Protein AF-A0A5A7MSE4-F1 (afdb_monomer)

InterPro domains:
  IPR003494 SHS2 domain inserted in FtsA [SM00842] (29-98)
  IPR043129 ATPase, nucleotide binding domain [SSF53067] (28-90)

Structure (mmCIF, N/CA/C/O backbone):
data_AF-A0A5A7MSE4-F1
#
_entry.id   AF-A0A5A7MSE4-F1
#
loop_
_atom_site.group_PDB
_atom_site.id
_atom_site.type_symbol
_atom_site.label_atom_id
_atom_site.label_alt_id
_atom_site.label_comp_id
_atom_site.label_asym_id
_atom_site.label_entity_id
_atom_site.label_seq_id
_atom_site.pdbx_PDB_ins_code
_atom_site.Cartn_x
_atom_site.Cartn_y
_atom_site.Cartn_z
_atom_site.occupancy
_atom_site.B_iso_or_equiv
_atom_site.auth_seq_id
_atom_site.auth_comp_id
_atom_site.auth_asym_id
_atom_site.auth_atom_id
_atom_site.pdbx_PDB_model_num
ATOM 1 N N . MET A 1 1 ? -63.397 -28.417 -12.343 1.00 38.97 1 MET A N 1
ATOM 2 C CA . MET A 1 1 ? -61.959 -28.755 -12.376 1.00 38.97 1 MET A CA 1
ATOM 3 C C . MET A 1 1 ? -61.207 -27.440 -12.217 1.00 38.97 1 MET A C 1
ATOM 5 O O . MET A 1 1 ? -60.975 -26.755 -13.199 1.00 38.97 1 MET A O 1
ATOM 9 N N . GLY A 1 2 ? -61.040 -26.984 -10.974 1.00 40.72 2 GLY A N 1
ATOM 10 C CA . GLY A 1 2 ? -60.505 -25.656 -10.662 1.00 40.72 2 GLY A CA 1
ATOM 11 C C . GLY A 1 2 ? -59.076 -25.782 -10.159 1.00 40.72 2 GLY A C 1
ATOM 12 O O . GLY A 1 2 ? -58.832 -26.551 -9.236 1.00 40.72 2 GLY A O 1
ATOM 13 N N . ILE A 1 3 ? -58.150 -25.057 -10.779 1.00 43.53 3 ILE A N 1
ATOM 14 C CA . ILE A 1 3 ? -56.806 -24.849 -10.244 1.00 43.53 3 ILE A CA 1
ATOM 15 C C . ILE A 1 3 ? -56.876 -23.683 -9.252 1.00 43.53 3 ILE A C 1
ATOM 17 O O . ILE A 1 3 ? -57.177 -22.553 -9.625 1.00 43.53 3 ILE A O 1
ATOM 21 N N . SER A 1 4 ? -56.672 -23.963 -7.970 1.00 37.09 4 SER A N 1
ATOM 22 C CA . SER A 1 4 ? -56.454 -22.943 -6.946 1.00 37.09 4 SER A CA 1
ATOM 23 C C . SER A 1 4 ? -54.996 -22.485 -7.012 1.00 37.09 4 SER A C 1
ATOM 25 O O . SER A 1 4 ? -54.089 -23.298 -6.850 1.00 37.09 4 SER A O 1
ATOM 27 N N . TYR A 1 5 ? -54.779 -21.197 -7.280 1.00 42.47 5 TYR A N 1
ATOM 28 C CA . TYR A 1 5 ? -53.473 -20.536 -7.237 1.00 42.47 5 TYR A CA 1
ATOM 29 C C . TYR A 1 5 ? -53.182 -20.099 -5.792 1.00 42.47 5 TYR A C 1
ATOM 31 O O . TYR A 1 5 ? -53.922 -19.279 -5.251 1.00 42.47 5 TYR A O 1
ATOM 39 N N . ASP A 1 6 ? -52.135 -20.652 -5.173 1.00 56.53 6 ASP A N 1
ATOM 40 C CA . ASP A 1 6 ? -51.619 -20.228 -3.863 1.00 56.53 6 ASP A CA 1
ATOM 41 C C . ASP A 1 6 ? -50.397 -19.307 -4.081 1.00 56.53 6 ASP A C 1
ATOM 43 O O . ASP A 1 6 ? -49.375 -19.775 -4.588 1.00 56.53 6 ASP A O 1
ATOM 47 N N . PRO A 1 7 ? -50.471 -17.998 -3.767 1.00 51.25 7 PRO A N 1
ATOM 48 C CA . PRO A 1 7 ? -49.393 -17.050 -4.047 1.00 51.25 7 PRO A CA 1
ATOM 49 C C . PRO A 1 7 ? -48.249 -17.076 -3.010 1.00 51.25 7 PRO A C 1
ATOM 51 O O . PRO A 1 7 ? -47.392 -16.196 -3.048 1.00 51.25 7 PRO A O 1
ATOM 54 N N . GLY A 1 8 ? -48.237 -18.021 -2.060 1.00 49.47 8 GLY A N 1
ATOM 55 C CA . GLY A 1 8 ? -47.509 -17.856 -0.797 1.00 49.47 8 GLY A CA 1
ATOM 56 C C . GLY A 1 8 ? -46.237 -18.672 -0.545 1.00 49.47 8 GLY A C 1
ATOM 57 O O . GLY A 1 8 ? -45.621 -18.457 0.495 1.00 49.47 8 GLY A O 1
ATOM 58 N N . GLN A 1 9 ? -45.800 -19.591 -1.412 1.00 45.22 9 GLN A N 1
ATOM 59 C CA . GLN A 1 9 ? -44.676 -20.481 -1.066 1.00 45.22 9 GLN A CA 1
ATOM 60 C C . GLN A 1 9 ? -43.371 -20.147 -1.795 1.00 45.22 9 GLN A C 1
ATOM 62 O O . GLN A 1 9 ? -42.988 -20.795 -2.767 1.00 45.22 9 GLN A O 1
ATOM 67 N N . SER A 1 10 ? -42.619 -19.185 -1.255 1.00 44.28 10 SER A N 1
ATOM 68 C CA . SER A 1 10 ? -41.160 -19.218 -1.372 1.00 44.28 10 SER A CA 1
ATOM 69 C C . SER A 1 10 ? -40.617 -20.176 -0.309 1.00 44.28 10 SER A C 1
ATOM 71 O O . SER A 1 10 ? -40.427 -19.805 0.848 1.00 44.28 10 SER A O 1
ATOM 73 N N . HIS A 1 11 ? -40.395 -21.428 -0.700 1.00 38.03 11 HIS A N 1
ATOM 74 C CA . HIS A 1 11 ? -39.640 -22.398 0.087 1.00 38.03 11 HIS A CA 1
ATOM 75 C C . HIS A 1 11 ? -38.173 -21.949 0.175 1.00 38.03 11 HIS A C 1
ATOM 77 O O . HIS A 1 11 ? -37.387 -22.218 -0.725 1.00 38.03 11 HIS A O 1
ATOM 83 N N . ASN A 1 12 ? -37.806 -21.280 1.266 1.00 40.22 12 ASN A N 1
ATOM 84 C CA . ASN A 1 12 ? -36.429 -21.235 1.756 1.00 40.22 12 ASN A CA 1
ATOM 85 C C . ASN A 1 12 ? -36.443 -21.628 3.236 1.00 40.22 12 ASN A C 1
ATOM 87 O O . ASN A 1 12 ? -36.315 -20.799 4.130 1.00 40.22 12 ASN A O 1
ATOM 91 N N . SER A 1 13 ? -36.625 -22.922 3.486 1.00 42.06 13 SER A N 1
ATOM 92 C CA . SER A 1 13 ? -36.314 -23.537 4.772 1.00 42.06 13 SER A CA 1
ATOM 93 C C . SER A 1 13 ? -34.808 -23.803 4.830 1.00 42.06 13 SER A C 1
ATOM 95 O O . SER A 1 13 ? -34.341 -24.879 4.456 1.00 42.06 13 SER A O 1
ATOM 97 N N . PHE A 1 14 ? -34.047 -22.797 5.253 1.00 38.72 14 PHE A N 1
ATOM 98 C CA . PHE A 1 14 ? -32.732 -22.999 5.856 1.00 38.72 14 PHE A CA 1
ATOM 99 C C . PHE A 1 14 ? -32.817 -22.460 7.278 1.00 38.72 14 PHE A C 1
ATOM 101 O O . PHE A 1 14 ? -32.769 -21.251 7.502 1.00 38.72 14 PHE A O 1
ATOM 108 N N . ASP A 1 15 ? -33.042 -23.398 8.196 1.00 50.72 15 ASP A N 1
ATOM 109 C CA . ASP A 1 15 ? -33.202 -23.167 9.622 1.00 50.72 15 ASP A CA 1
ATOM 110 C C . ASP A 1 15 ? -31.982 -22.499 10.261 1.00 50.72 15 ASP A C 1
ATOM 112 O O . ASP A 1 15 ? -30.824 -22.656 9.863 1.00 50.72 15 ASP A O 1
ATOM 116 N N . GLU A 1 16 ? -32.322 -21.753 11.302 1.00 55.00 16 GLU A N 1
ATOM 117 C CA . GLU A 1 16 ? -31.493 -21.022 12.238 1.00 55.00 16 GLU A CA 1
ATOM 118 C C . GLU A 1 16 ? -30.409 -21.903 12.881 1.00 55.00 16 GLU A C 1
ATOM 120 O O . GLU A 1 16 ? -30.689 -22.918 13.514 1.00 55.00 16 GLU A O 1
ATOM 125 N N . GLY A 1 17 ? -29.145 -21.478 12.785 1.00 42.94 17 GLY A N 1
ATOM 126 C CA . GLY A 1 17 ? -28.050 -22.167 13.469 1.00 42.94 17 GLY A CA 1
ATOM 127 C C . GLY A 1 17 ? -26.662 -21.671 13.080 1.00 42.94 17 GLY A C 1
ATOM 128 O O . GLY A 1 17 ? -25.900 -22.398 12.454 1.00 42.94 17 GLY A O 1
ATOM 129 N N . GLY A 1 18 ? -26.311 -20.429 13.434 1.00 39.12 18 GLY A N 1
ATOM 130 C CA . GLY A 1 18 ? -24.968 -19.910 13.138 1.00 39.12 18 GLY A CA 1
ATOM 131 C C . GLY A 1 18 ? -24.715 -18.447 13.493 1.00 39.12 18 GLY A C 1
ATOM 132 O O . GLY A 1 18 ? -24.058 -17.732 12.740 1.00 39.12 18 GLY A O 1
ATOM 133 N N . SER A 1 19 ? -25.233 -17.973 14.627 1.00 50.88 19 SER A N 1
ATOM 134 C CA . SER A 1 19 ? -24.896 -16.651 15.167 1.00 50.88 19 SER A CA 1
ATOM 135 C C . SER A 1 19 ? -23.478 -16.663 15.753 1.00 50.88 19 SER A C 1
ATOM 137 O O . SER A 1 19 ? -23.323 -16.861 16.951 1.00 50.88 19 SER A O 1
ATOM 139 N N . ALA A 1 20 ? -22.445 -16.530 14.907 1.00 48.03 20 ALA A N 1
ATOM 140 C CA . ALA A 1 20 ? -21.091 -16.091 15.297 1.00 48.03 20 ALA A CA 1
ATOM 141 C C . ALA A 1 20 ? -20.113 -15.983 14.101 1.00 48.03 20 ALA A C 1
ATOM 143 O O . ALA A 1 20 ? -19.029 -16.555 14.156 1.00 48.03 20 ALA A O 1
ATOM 144 N N . MET A 1 21 ? -20.421 -15.273 13.001 1.00 44.44 21 MET A N 1
ATOM 145 C CA . MET A 1 21 ? -19.326 -14.930 12.056 1.00 44.44 21 MET A CA 1
ATOM 146 C C . MET A 1 21 ? -19.468 -13.675 11.192 1.00 44.44 21 MET A C 1
ATOM 148 O O . MET A 1 21 ? -18.533 -13.324 10.476 1.00 44.44 21 MET A O 1
ATOM 152 N N . THR A 1 22 ? -20.574 -12.939 11.281 1.00 43.09 22 THR A N 1
ATOM 153 C CA . THR A 1 22 ? -20.785 -11.712 10.490 1.00 43.09 22 THR A CA 1
ATOM 154 C C . THR A 1 22 ? -20.554 -10.415 11.276 1.00 43.09 22 THR A C 1
ATOM 156 O O . THR A 1 22 ? -20.476 -9.347 10.672 1.00 43.09 22 THR A O 1
ATOM 159 N N . SER A 1 23 ? -20.354 -10.478 12.600 1.00 47.97 23 SER A N 1
ATOM 160 C CA . SER A 1 23 ? -20.179 -9.291 13.459 1.00 47.97 23 SER A CA 1
ATOM 161 C C . SER A 1 23 ? -18.745 -8.746 13.530 1.00 47.97 23 SER A C 1
ATOM 163 O O . SER A 1 23 ? -18.552 -7.599 13.912 1.00 47.97 23 SER A O 1
ATOM 165 N N . GLN A 1 24 ? -17.727 -9.512 13.119 1.00 52.00 24 GLN A N 1
ATOM 166 C CA . GLN A 1 24 ? -16.313 -9.098 13.229 1.00 52.00 24 GLN A CA 1
ATOM 167 C C . GLN A 1 24 ? -15.852 -8.1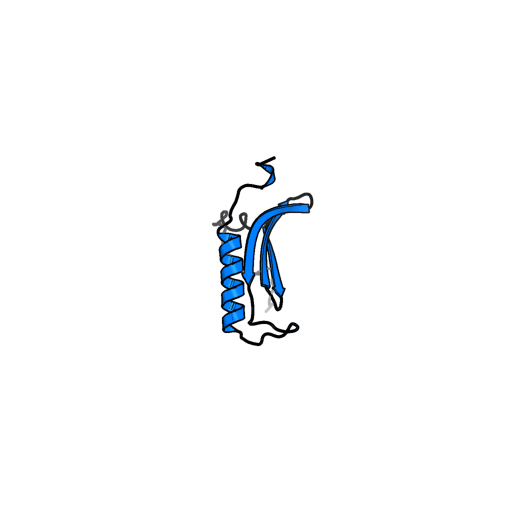06 12.142 1.00 52.00 24 GLN A C 1
ATOM 169 O O . GLN A 1 24 ? -14.778 -7.524 12.269 1.00 52.00 24 GLN A O 1
ATOM 174 N N . ARG A 1 25 ? -16.623 -7.919 11.060 1.00 57.03 25 ARG A N 1
ATOM 175 C CA . ARG A 1 25 ? -16.252 -7.036 9.932 1.00 57.03 25 ARG A CA 1
ATOM 176 C C . ARG A 1 25 ? -17.022 -5.720 9.879 1.00 57.03 25 ARG A C 1
ATOM 178 O O . ARG A 1 25 ? -16.666 -4.859 9.078 1.00 57.03 25 ARG A O 1
ATOM 185 N N . GLN A 1 26 ? -18.072 -5.555 10.683 1.00 73.25 26 GLN A N 1
ATOM 186 C CA . GLN A 1 26 ? -18.854 -4.320 10.665 1.00 73.25 26 GLN A CA 1
ATOM 187 C C . GLN A 1 26 ? -17.952 -3.142 11.064 1.00 73.25 26 GLN A C 1
ATOM 189 O O . GLN A 1 26 ? -17.272 -3.184 12.085 1.00 73.25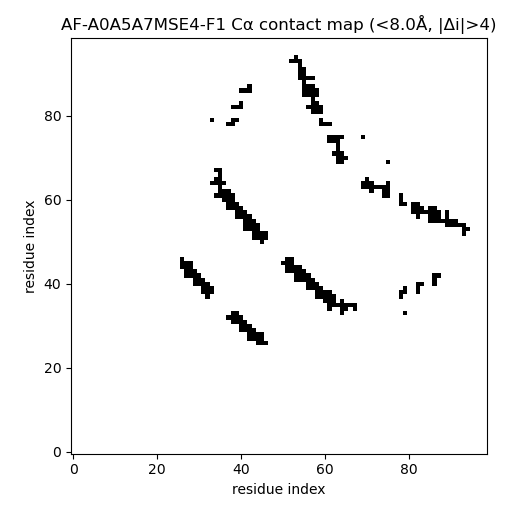 26 GLN A O 1
ATOM 194 N N . GLY A 1 27 ? -17.889 -2.126 10.202 1.00 84.25 27 GLY A N 1
ATOM 195 C CA . GLY A 1 27 ? -17.053 -0.941 10.397 1.00 84.25 27 GLY A CA 1
ATOM 196 C C . GLY A 1 27 ? -15.594 -1.071 9.946 1.00 84.25 27 GLY A C 1
ATOM 197 O O . GLY A 1 27 ? -14.901 -0.065 9.949 1.00 84.25 27 GLY A O 1
ATOM 198 N N . LEU A 1 28 ? -15.087 -2.236 9.523 1.00 90.31 28 LEU A N 1
ATOM 199 C CA . LEU A 1 28 ? -13.717 -2.311 8.993 1.00 90.31 28 LEU A CA 1
ATOM 200 C C . LEU A 1 28 ? -13.651 -1.722 7.574 1.00 90.31 28 LEU A C 1
ATOM 202 O O . LEU A 1 28 ? -14.400 -2.131 6.688 1.00 90.31 28 LEU A O 1
ATOM 206 N N . ILE A 1 29 ? -12.729 -0.790 7.351 1.00 93.44 29 ILE A N 1
ATOM 207 C CA . ILE A 1 29 ? -12.464 -0.147 6.063 1.00 93.44 29 ILE A CA 1
ATOM 208 C C . ILE A 1 29 ? -10.985 -0.323 5.739 1.00 93.44 29 ILE A C 1
ATOM 210 O O . ILE A 1 29 ? -10.130 -0.140 6.603 1.00 93.44 29 ILE A O 1
ATOM 214 N N . ALA A 1 30 ? -10.680 -0.648 4.486 1.00 94.25 30 ALA A N 1
ATOM 215 C CA . ALA A 1 30 ? -9.319 -0.632 3.976 1.00 94.25 30 ALA A CA 1
ATOM 216 C C . ALA A 1 30 ? -9.213 0.314 2.778 1.00 94.25 30 ALA A C 1
ATOM 218 O O . ALA A 1 30 ? -10.138 0.411 1.972 1.00 94.25 30 ALA A O 1
ATOM 219 N N . ALA A 1 31 ? -8.078 0.996 2.662 1.00 96.62 31 ALA A N 1
ATOM 220 C CA . ALA A 1 31 ? -7.740 1.842 1.526 1.00 96.62 31 ALA A CA 1
ATOM 221 C C . ALA A 1 31 ? -6.396 1.396 0.946 1.00 96.62 31 ALA A C 1
ATOM 223 O O . ALA A 1 31 ? -5.447 1.156 1.694 1.00 96.62 31 ALA A O 1
ATOM 224 N N . LEU A 1 32 ? -6.322 1.292 -0.380 1.00 97.94 32 LEU A N 1
ATOM 225 C CA . LEU A 1 32 ? -5.106 0.971 -1.119 1.00 97.94 32 LEU A CA 1
ATOM 226 C C . LEU A 1 32 ? -4.821 2.110 -2.102 1.00 97.94 32 LEU A C 1
ATOM 228 O O . LEU A 1 32 ? -5.650 2.407 -2.958 1.00 97.94 32 LE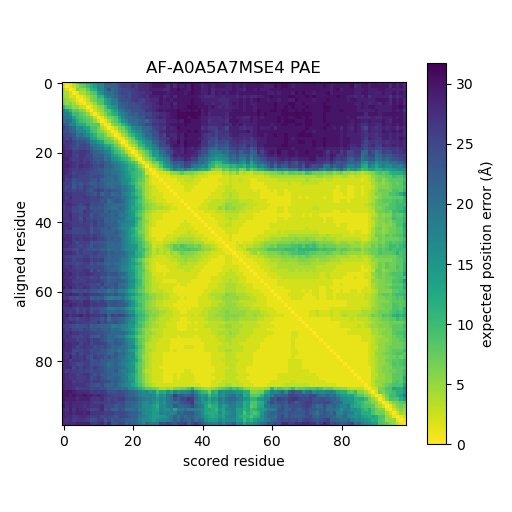U A O 1
ATOM 232 N N . ASP A 1 33 ? -3.652 2.725 -1.975 1.00 97.69 33 ASP A N 1
ATOM 233 C CA . ASP A 1 33 ? -3.121 3.704 -2.920 1.00 97.69 33 ASP A CA 1
ATOM 234 C C . ASP A 1 33 ? -2.024 3.039 -3.752 1.00 97.69 33 ASP A C 1
ATOM 236 O O . ASP A 1 33 ? -1.066 2.500 -3.197 1.00 97.69 33 ASP A O 1
ATOM 240 N N . VAL A 1 34 ? -2.164 3.049 -5.077 1.00 98.00 34 VAL A N 1
ATOM 241 C CA . VAL A 1 34 ? -1.231 2.408 -6.010 1.00 98.00 34 VAL A CA 1
ATOM 242 C C . VAL A 1 34 ? -0.655 3.473 -6.935 1.00 98.00 34 VAL A C 1
ATOM 244 O O . VAL A 1 34 ? -1.222 3.810 -7.972 1.00 98.00 34 VAL A O 1
ATOM 247 N N . GLY A 1 35 ? 0.506 3.998 -6.556 1.00 97.31 35 GLY A N 1
ATOM 248 C CA . GLY A 1 35 ? 1.251 4.985 -7.323 1.00 97.31 35 GLY A CA 1
ATOM 249 C C . GLY A 1 35 ? 2.427 4.386 -8.091 1.00 97.31 35 GLY A C 1
ATOM 250 O O . GLY A 1 35 ? 2.924 3.301 -7.790 1.00 97.31 35 GLY A O 1
ATOM 251 N N . SER A 1 36 ? 2.953 5.160 -9.047 1.00 98.06 36 SER A N 1
ATOM 252 C CA . SER A 1 36 ? 4.143 4.776 -9.828 1.00 98.06 36 SER A CA 1
ATOM 253 C C . SER A 1 36 ? 5.431 4.656 -9.008 1.00 98.06 36 SER A C 1
ATOM 255 O O . SER A 1 36 ? 6.416 4.116 -9.493 1.00 98.06 36 SER A O 1
ATOM 257 N N . SER A 1 37 ? 5.432 5.181 -7.781 1.00 97.25 37 SER A N 1
ATOM 258 C CA . SER A 1 37 ? 6.587 5.13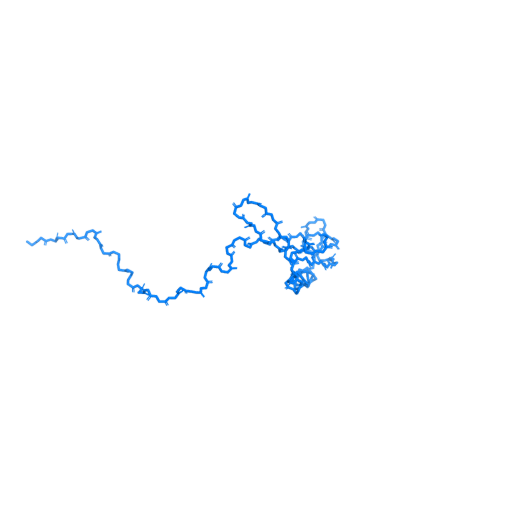3 -6.878 1.00 97.25 37 SER A CA 1
ATOM 259 C C . SER A 1 37 ? 6.360 4.205 -5.684 1.00 97.25 37 SER A C 1
ATOM 261 O O . SER A 1 37 ? 7.317 3.730 -5.069 1.00 97.25 37 SER A O 1
ATOM 263 N N . LYS A 1 38 ? 5.101 3.993 -5.286 1.00 97.50 38 LYS A N 1
ATOM 264 C CA . LYS A 1 38 ? 4.755 3.360 -4.013 1.00 97.50 38 LYS A CA 1
ATOM 265 C C . LYS A 1 38 ? 3.344 2.789 -4.051 1.00 97.50 38 LYS A C 1
ATOM 267 O O . LYS A 1 38 ? 2.446 3.429 -4.584 1.00 97.50 38 LYS A O 1
ATOM 272 N N . VAL A 1 39 ? 3.162 1.652 -3.394 1.00 98.62 39 VAL A N 1
ATOM 273 C CA . VAL A 1 39 ? 1.860 1.187 -2.920 1.00 98.62 39 VAL A CA 1
ATOM 274 C C . VAL A 1 39 ? 1.745 1.457 -1.420 1.00 98.62 39 VAL A C 1
ATOM 276 O O . VAL A 1 39 ? 2.657 1.110 -0.666 1.00 98.62 39 VAL A O 1
ATOM 279 N N . GLY A 1 40 ? 0.646 2.065 -0.983 1.00 98.06 40 GLY A N 1
ATOM 280 C CA . GLY A 1 40 ? 0.287 2.258 0.423 1.00 98.06 40 GLY A CA 1
ATOM 281 C C . GLY A 1 40 ? -1.027 1.557 0.755 1.00 98.06 40 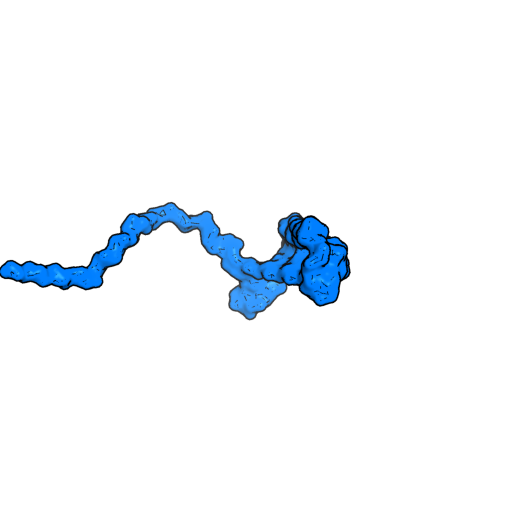GLY A C 1
ATOM 282 O O . GLY A 1 40 ? -1.939 1.546 -0.061 1.00 98.06 40 GLY A O 1
ATOM 283 N N . CYS A 1 41 ? -1.134 0.976 1.945 1.00 98.06 41 CYS A N 1
ATOM 284 C CA . CYS A 1 41 ? -2.334 0.317 2.444 1.00 98.06 41 CYS A CA 1
ATOM 285 C C . CYS A 1 41 ? -2.642 0.793 3.865 1.00 98.06 41 CYS A C 1
ATOM 287 O O . CYS A 1 41 ? -1.752 0.846 4.713 1.00 98.06 41 CYS A O 1
ATOM 289 N N . PHE A 1 42 ? -3.905 1.119 4.119 1.00 95.75 42 PHE A N 1
ATOM 290 C CA . PHE A 1 42 ? -4.423 1.486 5.431 1.00 95.75 42 PHE A CA 1
ATOM 291 C C . PHE A 1 42 ? -5.597 0.585 5.774 1.00 95.75 42 PHE A C 1
ATOM 293 O O . PHE A 1 42 ? -6.432 0.308 4.915 1.00 95.75 42 PHE A O 1
ATOM 300 N N . ILE A 1 43 ? -5.686 0.180 7.034 1.00 93.94 43 ILE A N 1
ATOM 301 C CA . ILE A 1 43 ? -6.828 -0.537 7.595 1.00 93.94 43 ILE A CA 1
ATOM 302 C C . ILE A 1 43 ? -7.314 0.271 8.793 1.00 93.94 43 ILE A C 1
ATOM 304 O O . ILE A 1 43 ? -6.526 0.617 9.672 1.00 93.94 43 ILE A O 1
ATOM 308 N N . ALA A 1 44 ? -8.603 0.580 8.836 1.00 93.06 44 ALA A N 1
ATOM 309 C CA . ALA A 1 44 ? -9.225 1.376 9.882 1.00 93.06 44 ALA A CA 1
ATOM 310 C C . ALA A 1 44 ? -10.563 0.772 10.312 1.00 93.06 44 ALA A C 1
ATOM 312 O O . ALA A 1 44 ? -11.234 0.100 9.531 1.00 93.06 44 ALA A O 1
ATOM 313 N N . HIS A 1 45 ? -10.969 1.036 11.548 1.00 91.12 45 HIS A N 1
ATOM 314 C CA . HIS A 1 45 ? -12.339 0.841 11.996 1.00 91.12 45 HIS A CA 1
ATOM 315 C C . HIS A 1 45 ? -13.081 2.173 11.930 1.00 91.12 45 HIS A C 1
ATOM 317 O O . HIS A 1 45 ? -12.573 3.189 12.393 1.00 91.12 45 HIS A O 1
ATOM 323 N N . ARG A 1 46 ? -14.282 2.167 11.362 1.00 91.06 46 ARG A N 1
ATOM 324 C CA . ARG A 1 46 ? -15.224 3.275 11.390 1.00 91.06 46 ARG A CA 1
ATOM 325 C C . ARG A 1 46 ? -16.237 3.021 12.491 1.00 91.06 46 ARG A C 1
ATOM 327 O O . ARG A 1 46 ? -17.066 2.121 12.354 1.00 91.06 46 ARG A O 1
ATOM 334 N N . GLY A 1 47 ? -16.160 3.815 13.552 1.00 87.88 47 GLY A N 1
ATOM 335 C CA . GLY A 1 47 ? -17.113 3.740 14.651 1.00 87.88 47 GLY A CA 1
ATOM 336 C C . GLY A 1 47 ? -18.480 4.322 14.286 1.00 87.88 47 GLY A C 1
ATOM 337 O O . GLY A 1 47 ? -18.688 4.875 13.200 1.00 87.88 47 GLY A O 1
ATOM 338 N N . ALA A 1 48 ? -19.444 4.174 15.196 1.00 86.00 48 ALA A N 1
ATOM 339 C CA . ALA A 1 48 ? -20.843 4.528 14.949 1.00 86.00 48 ALA A CA 1
ATOM 340 C C . ALA A 1 48 ? -21.059 6.034 14.708 1.00 86.00 48 ALA A C 1
ATOM 342 O O . ALA A 1 48 ? -21.957 6.405 13.954 1.00 86.00 48 ALA A O 1
ATOM 343 N N . SER A 1 49 ? -20.224 6.898 15.295 1.00 88.25 49 SER A N 1
ATOM 344 C CA . SER A 1 49 ? -20.241 8.349 15.052 1.00 88.25 49 SER A CA 1
ATOM 345 C C . SER A 1 49 ? -19.450 8.778 13.808 1.00 88.25 49 SER A C 1
ATOM 347 O O . SER A 1 49 ? -19.432 9.960 13.467 1.00 88.25 49 SER A O 1
ATOM 349 N N . GLY A 1 50 ? -18.860 7.831 13.071 1.00 86.69 50 GLY A N 1
ATOM 350 C CA . GL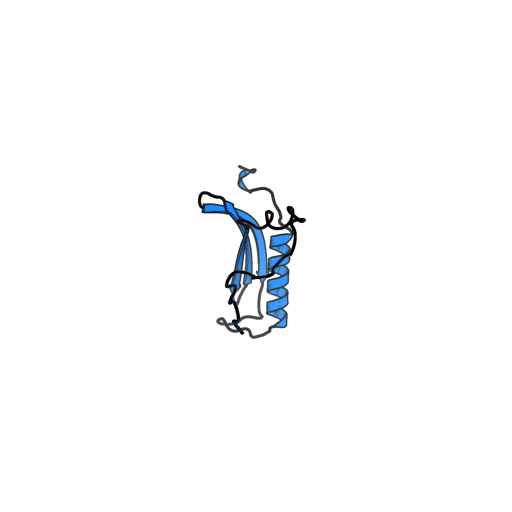Y A 1 50 ? -18.170 8.067 11.804 1.00 86.69 50 GLY A CA 1
ATOM 351 C C . GLY A 1 50 ? -16.675 8.381 11.916 1.00 86.69 50 GLY A C 1
ATOM 352 O O . GLY A 1 50 ? -16.031 8.556 10.883 1.00 86.69 50 GLY A O 1
ATOM 353 N N . GLU A 1 51 ? -16.121 8.415 13.124 1.00 90.06 51 GLU A N 1
ATOM 354 C CA . GLU A 1 51 ? -14.689 8.480 13.398 1.00 90.06 51 GLU A CA 1
ATOM 355 C C . GLU A 1 51 ? -13.949 7.265 12.830 1.00 90.06 51 GLU A C 1
ATOM 357 O O . GLU A 1 51 ? -14.477 6.153 12.808 1.00 90.06 51 GLU A O 1
ATOM 362 N N . LEU A 1 52 ? -12.717 7.490 12.368 1.00 89.56 52 LEU A N 1
ATOM 363 C CA . LEU A 1 52 ? -11.840 6.447 11.848 1.00 89.56 52 LEU A CA 1
ATOM 364 C C . LEU A 1 52 ? -10.682 6.207 12.814 1.00 89.56 52 LEU A C 1
ATOM 366 O O . LEU A 1 52 ? -9.833 7.079 13.004 1.00 89.56 52 LEU A O 1
ATOM 370 N N . ASP A 1 53 ? -10.609 4.997 13.354 1.00 89.06 53 ASP A N 1
ATOM 371 C CA . ASP A 1 53 ? -9.466 4.513 14.115 1.00 89.06 53 ASP A CA 1
ATOM 372 C C . ASP A 1 53 ? -8.588 3.655 13.204 1.00 89.06 53 ASP A C 1
ATOM 374 O O . ASP A 1 53 ? -8.941 2.530 12.848 1.00 89.06 53 ASP A O 1
ATOM 378 N N . VAL A 1 54 ? -7.434 4.193 12.799 1.00 90.38 54 VAL A N 1
ATOM 379 C CA . VAL A 1 54 ? -6.450 3.444 12.005 1.00 90.38 54 VAL A CA 1
ATOM 380 C C . VAL A 1 54 ? -5.893 2.301 12.850 1.00 90.38 54 VAL A C 1
ATOM 382 O O . VAL A 1 54 ? -5.274 2.531 13.889 1.00 90.38 54 VAL A O 1
ATOM 385 N N . LEU A 1 55 ? -6.119 1.076 12.381 1.00 90.69 55 LEU A N 1
ATOM 386 C CA . LEU A 1 55 ? -5.692 -0.164 13.022 1.00 90.69 55 LEU A CA 1
ATOM 387 C C . LEU A 1 55 ? -4.340 -0.640 12.494 1.00 90.69 55 LEU A C 1
ATOM 389 O O . LEU A 1 55 ? -3.610 -1.278 13.243 1.00 90.69 55 LEU A O 1
ATOM 393 N N . GLY A 1 56 ? -4.035 -0.343 11.225 1.00 92.31 56 GLY A N 1
ATOM 394 C CA . GLY A 1 56 ? -2.826 -0.794 10.543 1.00 92.31 56 GLY A CA 1
ATOM 395 C C . GLY A 1 56 ? -2.473 0.042 9.311 1.00 92.31 56 GLY A C 1
ATOM 396 O O . GLY A 1 56 ? -3.337 0.630 8.657 1.00 92.31 56 GLY A O 1
ATOM 397 N N . LEU A 1 57 ? -1.178 0.086 9.004 1.00 94.81 57 LEU A N 1
ATOM 398 C CA . LEU A 1 57 ? -0.557 0.796 7.883 1.00 94.81 57 LEU A CA 1
ATOM 399 C C . LEU A 1 57 ? 0.475 -0.134 7.248 1.00 94.81 57 LEU A C 1
ATOM 401 O O . LEU A 1 57 ? 1.221 -0.798 7.956 1.00 94.81 57 LEU A O 1
ATOM 405 N N . GLY A 1 58 ? 0.606 -0.111 5.931 1.00 96.38 58 GLY A N 1
ATOM 406 C CA . GLY A 1 58 ? 1.720 -0.749 5.247 1.00 96.38 58 GLY A CA 1
ATOM 407 C C . GLY A 1 58 ? 2.067 -0.023 3.964 1.00 96.38 58 GLY A C 1
ATOM 408 O O . GLY A 1 58 ? 1.221 0.617 3.344 1.00 96.38 58 GLY A O 1
ATOM 409 N N . HIS A 1 59 ? 3.328 -0.094 3.550 1.00 97.50 59 HIS A N 1
ATOM 410 C CA . HIS A 1 59 ? 3.733 0.477 2.275 1.00 97.50 59 HIS A CA 1
ATOM 411 C C . HIS A 1 59 ? 4.886 -0.287 1.638 1.00 97.50 59 HIS A C 1
ATOM 413 O O . HIS A 1 59 ? 5.688 -0.947 2.301 1.00 97.50 59 HIS A O 1
ATOM 419 N N . ARG A 1 60 ? 5.007 -0.165 0.320 1.00 98.25 60 ARG A N 1
ATOM 420 C CA . ARG A 1 60 ? 6.091 -0.773 -0.445 1.00 98.25 60 ARG A CA 1
ATOM 421 C C . ARG A 1 60 ? 6.435 0.087 -1.653 1.00 98.25 60 ARG A C 1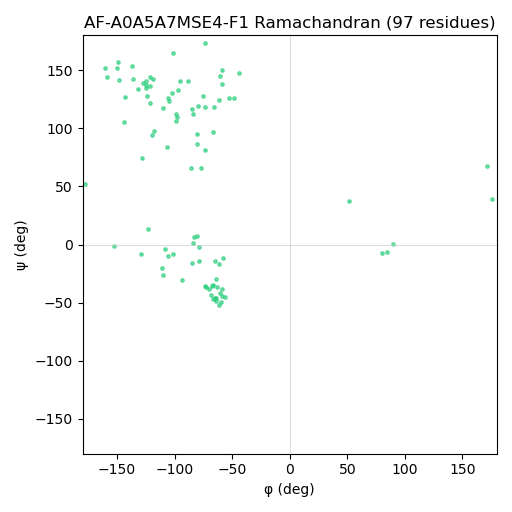
ATOM 423 O O . ARG A 1 60 ? 5.549 0.657 -2.277 1.00 98.25 60 ARG A O 1
ATOM 430 N N . VAL A 1 61 ? 7.724 0.192 -1.977 1.00 98.12 61 VAL A N 1
ATOM 431 C CA . VAL A 1 61 ? 8.164 0.777 -3.255 1.00 98.12 61 VAL A CA 1
ATOM 432 C C . VAL A 1 61 ? 7.557 -0.032 -4.401 1.00 98.12 61 VAL A C 1
ATOM 434 O O . VAL A 1 61 ? 7.527 -1.256 -4.319 1.00 98.12 61 VAL A O 1
ATOM 437 N N . CYS A 1 62 ? 7.087 0.656 -5.436 1.00 98.25 62 CYS A N 1
ATOM 438 C CA . CYS A 1 62 ? 6.472 0.058 -6.617 1.00 98.25 62 CYS A CA 1
ATOM 439 C C . CYS A 1 62 ? 7.167 0.590 -7.870 1.00 98.25 62 CYS A C 1
ATOM 441 O O . CYS A 1 62 ? 7.490 1.776 -7.941 1.00 98.25 62 CYS A O 1
ATOM 443 N N . ARG A 1 63 ? 7.412 -0.290 -8.837 1.00 97.88 63 ARG A N 1
ATOM 444 C CA . ARG A 1 63 ? 7.954 0.016 -10.172 1.00 97.88 63 ARG A CA 1
ATOM 445 C C . ARG A 1 63 ? 7.113 -0.584 -11.301 1.00 97.88 63 ARG A C 1
ATOM 447 O O . ARG A 1 63 ? 7.348 -0.271 -12.464 1.00 97.88 63 ARG A O 1
ATOM 454 N N . GLY A 1 64 ? 6.133 -1.415 -10.964 1.00 98.38 64 GLY A N 1
ATOM 455 C CA . GLY A 1 64 ? 5.206 -2.067 -11.874 1.00 98.38 64 GLY A CA 1
ATOM 456 C C . GLY A 1 64 ? 4.082 -1.158 -12.342 1.00 98.38 64 GLY A C 1
ATOM 457 O O . GLY A 1 64 ? 3.288 -1.570 -13.181 1.00 98.38 64 GLY A O 1
ATOM 458 N N . VAL A 1 65 ? 4.035 0.086 -11.857 1.00 98.62 65 VAL A N 1
ATOM 459 C CA . VAL A 1 65 ? 3.133 1.135 -12.335 1.00 98.62 65 VAL A CA 1
ATOM 460 C C . VAL A 1 65 ? 3.943 2.328 -12.829 1.00 98.62 65 VAL A C 1
ATOM 462 O O . VAL A 1 65 ? 4.886 2.765 -12.174 1.00 98.62 65 VAL A O 1
ATOM 465 N N . LYS A 1 66 ? 3.555 2.896 -13.972 1.00 97.88 66 LYS A N 1
ATOM 466 C CA . LYS A 1 66 ? 4.147 4.114 -14.533 1.00 97.88 66 LYS A CA 1
ATOM 467 C C . LYS A 1 66 ? 3.069 4.970 -15.185 1.00 97.88 66 LYS A C 1
ATOM 469 O O . LYS A 1 66 ? 2.324 4.480 -16.025 1.00 97.88 66 LYS A O 1
ATOM 474 N N . ALA A 1 67 ? 2.990 6.245 -14.798 1.00 96.81 67 ALA A N 1
ATOM 475 C CA . ALA A 1 67 ? 1.982 7.189 -15.296 1.00 96.81 67 ALA A CA 1
ATOM 476 C C . ALA A 1 67 ? 0.537 6.644 -15.194 1.00 96.81 67 ALA A C 1
ATOM 478 O O . ALA A 1 67 ? -0.277 6.834 -16.090 1.00 96.81 67 ALA A O 1
ATOM 479 N N . GLY A 1 68 ? 0.242 5.919 -14.108 1.00 95.06 68 GLY A N 1
ATOM 480 C CA . GLY A 1 68 ? -1.068 5.307 -13.855 1.00 95.06 68 GLY A CA 1
ATOM 481 C C . GLY A 1 68 ? -1.336 3.991 -14.595 1.00 95.06 68 GLY A C 1
ATOM 482 O O . GLY A 1 68 ? -2.323 3.330 -14.292 1.00 95.06 68 GLY A O 1
ATOM 483 N N . ALA A 1 69 ? -0.460 3.568 -15.509 1.00 97.94 69 ALA A N 1
ATOM 484 C CA . ALA A 1 69 ? -0.580 2.291 -16.206 1.00 97.94 69 ALA A CA 1
ATOM 485 C C . ALA A 1 69 ? 0.256 1.198 -15.524 1.00 97.94 69 ALA A C 1
ATOM 487 O O . ALA A 1 69 ? 1.390 1.445 -15.107 1.00 97.94 69 ALA A O 1
ATOM 488 N N . VAL A 1 70 ? -0.281 -0.022 -15.449 1.00 98.31 70 VAL A N 1
ATOM 489 C CA . VAL A 1 70 ? 0.484 -1.205 -15.027 1.00 98.31 70 VAL A CA 1
ATOM 490 C C . VAL A 1 70 ? 1.425 -1.607 -16.163 1.00 98.31 70 VAL A C 1
ATOM 492 O O . VAL A 1 70 ? 0.975 -1.927 -17.260 1.00 98.31 70 VAL A O 1
ATOM 495 N N . VAL A 1 71 ? 2.730 -1.578 -15.900 1.00 98.50 71 VAL A N 1
ATOM 496 C CA . VAL A 1 71 ? 3.802 -1.909 -16.855 1.00 98.50 71 VAL A CA 1
ATOM 497 C C . VAL A 1 71 ? 4.527 -3.213 -16.511 1.00 98.50 71 VAL A C 1
ATOM 499 O O . VAL A 1 71 ? 5.139 -3.815 -17.385 1.00 98.50 71 VAL A O 1
ATOM 502 N N . ASP A 1 72 ? 4.432 -3.668 -15.260 1.00 98.50 72 ASP A N 1
ATOM 503 C CA . ASP A 1 72 ? 4.869 -4.992 -14.810 1.00 98.50 72 ASP A CA 1
ATOM 504 C C . ASP A 1 72 ? 3.889 -5.479 -13.737 1.00 98.50 72 ASP A C 1
ATOM 506 O O . ASP A 1 72 ? 3.879 -4.995 -12.602 1.00 98.50 72 ASP A O 1
ATOM 510 N N . ILE A 1 73 ? 3.036 -6.434 -14.114 1.00 98.31 73 ILE A N 1
ATOM 511 C CA . ILE A 1 73 ? 1.991 -6.959 -13.231 1.00 98.31 73 ILE A CA 1
ATOM 512 C C . ILE A 1 73 ? 2.565 -7.728 -12.040 1.00 98.31 73 ILE A C 1
ATOM 514 O O . ILE A 1 73 ? 2.008 -7.660 -10.948 1.00 98.31 73 ILE A O 1
ATOM 518 N N . ALA A 1 74 ? 3.679 -8.436 -12.223 1.00 98.62 74 ALA A N 1
ATOM 519 C CA . ALA A 1 74 ? 4.265 -9.243 -11.166 1.00 98.62 74 ALA A CA 1
ATOM 520 C C . ALA A 1 74 ? 4.946 -8.348 -10.122 1.00 98.62 74 ALA A C 1
ATOM 522 O O . ALA A 1 74 ? 4.908 -8.637 -8.929 1.00 98.62 74 ALA A O 1
ATOM 523 N N . GLU A 1 75 ? 5.567 -7.243 -10.544 1.00 98.44 75 GLU A N 1
ATOM 524 C CA . GLU A 1 75 ? 6.097 -6.253 -9.603 1.00 98.44 75 GLU A CA 1
ATOM 525 C C . GLU A 1 75 ? 4.978 -5.547 -8.837 1.00 98.44 75 GLU A C 1
ATOM 527 O O . GLU A 1 75 ? 5.037 -5.505 -7.605 1.00 98.44 75 GLU A O 1
ATOM 532 N N . ALA A 1 76 ? 3.928 -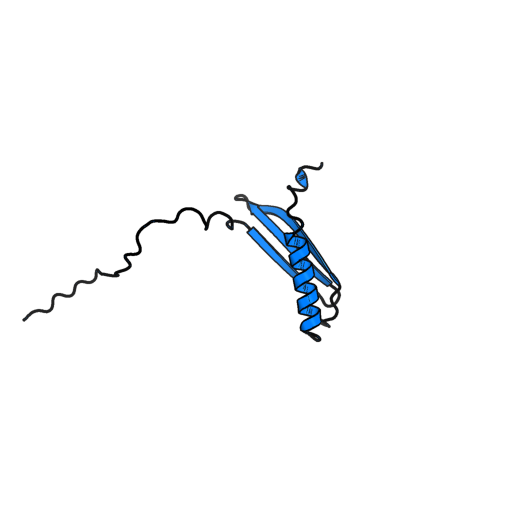5.100 -9.536 1.00 98.44 76 ALA A N 1
ATOM 533 C CA . ALA A 1 76 ? 2.775 -4.464 -8.907 1.00 98.44 76 ALA A CA 1
ATOM 534 C C . ALA A 1 76 ? 2.092 -5.400 -7.890 1.00 98.44 76 ALA A C 1
ATOM 536 O O . ALA A 1 76 ? 1.798 -4.987 -6.768 1.00 98.44 76 ALA A O 1
ATOM 537 N N . GLU A 1 77 ? 1.902 -6.675 -8.240 1.00 98.56 77 GLU A N 1
ATOM 538 C CA . GLU A 1 77 ? 1.347 -7.707 -7.357 1.00 98.56 77 GLU A CA 1
ATOM 539 C C . GLU A 1 77 ? 2.197 -7.901 -6.097 1.00 98.56 77 GLU A C 1
ATOM 541 O O . GLU A 1 77 ? 1.666 -7.831 -4.984 1.00 98.56 77 GLU A O 1
ATOM 546 N N . ARG A 1 78 ? 3.521 -8.056 -6.240 1.00 98.69 78 ARG A N 1
ATOM 547 C CA . ARG A 1 78 ? 4.437 -8.160 -5.092 1.00 98.69 78 ARG A CA 1
ATOM 548 C C . ARG A 1 78 ? 4.397 -6.917 -4.205 1.00 98.69 78 ARG A C 1
ATOM 550 O O . ARG A 1 78 ? 4.413 -7.050 -2.979 1.00 98.69 78 ARG A O 1
ATOM 557 N N . ALA A 1 79 ? 4.356 -5.722 -4.796 1.00 98.56 79 ALA A N 1
ATOM 558 C CA . ALA A 1 79 ? 4.303 -4.468 -4.052 1.00 98.56 79 ALA A CA 1
ATOM 559 C C . ALA A 1 79 ? 2.996 -4.338 -3.254 1.00 98.56 79 ALA A C 1
ATOM 561 O O . ALA A 1 79 ? 3.036 -4.033 -2.059 1.00 98.56 79 ALA A O 1
ATOM 562 N N . ILE A 1 80 ? 1.855 -4.647 -3.881 1.00 98.56 80 ILE A N 1
ATOM 563 C CA . ILE A 1 80 ? 0.536 -4.655 -3.235 1.00 98.56 80 ILE A CA 1
ATOM 564 C C . ILE A 1 80 ? 0.491 -5.678 -2.106 1.00 98.56 80 ILE A C 1
ATOM 566 O O . ILE A 1 80 ? 0.165 -5.318 -0.975 1.00 98.56 80 ILE A O 1
ATOM 570 N N . ARG A 1 81 ? 0.879 -6.930 -2.374 1.00 98.56 81 ARG A N 1
ATOM 571 C CA . ARG A 1 81 ? 0.878 -8.002 -1.372 1.00 98.56 81 ARG A CA 1
ATOM 572 C C . ARG A 1 81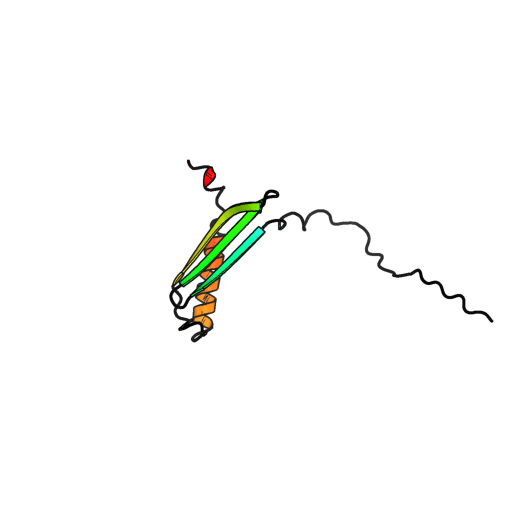 ? 1.712 -7.625 -0.152 1.00 98.56 81 ARG A C 1
ATOM 574 O O . ARG A 1 81 ? 1.252 -7.786 0.973 1.00 98.56 81 ARG A O 1
ATOM 581 N N . ALA A 1 82 ? 2.906 -7.072 -0.362 1.00 98.12 82 ALA A N 1
ATOM 582 C CA . ALA A 1 82 ? 3.778 -6.657 0.731 1.00 98.12 82 ALA A CA 1
ATOM 583 C C . ALA A 1 82 ? 3.225 -5.463 1.529 1.00 98.12 82 ALA A C 1
ATOM 585 O O . ALA A 1 82 ? 3.446 -5.397 2.738 1.00 98.12 82 ALA A O 1
ATOM 586 N N . ALA A 1 83 ? 2.547 -4.508 0.884 1.00 97.94 83 ALA A N 1
ATOM 587 C CA . ALA A 1 83 ? 1.911 -3.390 1.580 1.00 97.94 83 ALA A CA 1
ATOM 588 C C . ALA A 1 83 ? 0.721 -3.864 2.431 1.00 97.94 83 ALA A C 1
ATOM 590 O O . ALA A 1 83 ? 0.614 -3.478 3.592 1.00 97.94 83 ALA A O 1
ATOM 591 N N . VAL A 1 84 ? -0.123 -4.747 1.888 1.00 97.25 84 VAL A N 1
ATOM 592 C CA . VAL A 1 84 ? -1.259 -5.335 2.616 1.00 97.25 84 VAL A CA 1
ATOM 593 C C . VAL A 1 84 ? -0.774 -6.182 3.787 1.00 97.25 84 VAL A C 1
ATOM 595 O O . VAL A 1 84 ? -1.205 -5.963 4.912 1.00 97.25 84 VAL A O 1
ATOM 598 N N . GLN A 1 85 ? 0.194 -7.074 3.562 1.00 96.88 85 GLN A N 1
ATOM 599 C CA . GLN A 1 85 ? 0.730 -7.937 4.614 1.00 96.88 85 GLN A CA 1
ATOM 600 C C . GLN A 1 85 ? 1.314 -7.126 5.781 1.00 96.88 85 GLN A C 1
ATOM 602 O O . GLN A 1 85 ? 1.130 -7.491 6.940 1.00 96.88 85 GLN A O 1
ATOM 607 N N . GLN A 1 86 ? 1.982 -6.002 5.501 1.00 95.44 86 GLN A N 1
ATOM 608 C CA . GLN A 1 86 ? 2.445 -5.081 6.544 1.00 95.44 86 GLN A CA 1
ATOM 609 C C . GLN A 1 86 ? 1.281 -4.446 7.317 1.00 95.44 86 GLN A C 1
ATOM 611 O O . GLN A 1 86 ? 1.313 -4.445 8.546 1.00 95.44 86 GLN A O 1
ATOM 616 N N . ALA A 1 87 ? 0.247 -3.964 6.618 1.00 94.25 87 ALA A N 1
ATOM 617 C CA . ALA A 1 87 ? -0.932 -3.371 7.249 1.00 94.25 87 ALA A CA 1
ATOM 618 C C . ALA A 1 87 ? -1.700 -4.377 8.123 1.00 94.25 87 ALA A C 1
ATOM 620 O O . ALA A 1 87 ? -2.182 -4.012 9.190 1.00 94.25 87 ALA A O 1
ATOM 621 N N . GLU A 1 88 ? -1.777 -5.641 7.704 1.00 92.06 88 GLU A N 1
ATOM 622 C CA . GLU A 1 88 ? -2.403 -6.727 8.468 1.00 92.06 88 GLU A CA 1
ATOM 623 C C . GLU A 1 88 ? -1.560 -7.161 9.675 1.00 92.06 88 GLU A C 1
ATOM 625 O O . GLU A 1 88 ? -2.108 -7.486 10.730 1.00 92.06 88 GLU A O 1
ATOM 630 N N . THR A 1 89 ? -0.228 -7.159 9.532 1.00 83.62 89 THR A N 1
ATOM 631 C CA . THR A 1 89 ? 0.710 -7.540 10.604 1.00 83.62 89 THR A CA 1
ATOM 632 C C . THR A 1 89 ? 0.725 -6.498 11.719 1.00 83.62 89 THR A C 1
ATOM 634 O O . THR A 1 89 ? 0.772 -6.843 12.901 1.00 83.62 89 THR A O 1
ATOM 637 N N . LEU A 1 90 ? 0.642 -5.216 11.359 1.00 61.75 90 LEU A N 1
ATOM 638 C CA . LEU A 1 90 ? 0.476 -4.111 12.295 1.00 61.75 90 LEU A CA 1
ATOM 639 C C . LEU A 1 90 ? -0.979 -4.046 12.762 1.00 61.75 90 LEU A C 1
ATOM 641 O O . LEU A 1 90 ? -1.680 -3.086 12.488 1.00 61.75 90 LEU A O 1
ATOM 645 N N . ARG A 1 91 ? -1.436 -5.063 13.495 1.00 55.00 91 ARG A N 1
ATOM 646 C CA . ARG A 1 91 ? -2.696 -5.024 14.247 1.00 55.00 91 ARG A CA 1
ATOM 647 C C . ARG A 1 91 ? -2.415 -4.402 15.615 1.00 55.00 91 ARG A C 1
ATOM 649 O O . ARG A 1 91 ? -2.416 -5.078 16.643 1.00 55.00 91 ARG A O 1
ATOM 656 N N . ALA A 1 92 ? -2.042 -3.125 15.610 1.00 49.88 92 ALA A N 1
ATOM 657 C CA . ALA A 1 92 ? -1.641 -2.410 16.813 1.00 49.88 92 ALA A CA 1
ATOM 658 C C . ALA A 1 92 ? -2.865 -1.777 17.485 1.00 49.88 92 ALA A C 1
ATOM 660 O O . ALA A 1 92 ? -3.771 -1.267 16.829 1.00 49.88 92 ALA A O 1
ATOM 661 N N . LYS A 1 93 ? -2.881 -1.822 18.820 1.00 52.28 93 LYS A N 1
ATOM 662 C CA . LYS A 1 93 ? -3.798 -1.062 19.679 1.00 52.28 93 LYS A CA 1
ATOM 663 C C . LYS A 1 93 ? -3.911 0.388 19.176 1.00 52.28 93 LYS A C 1
ATOM 665 O O . LYS A 1 93 ? -2.910 0.899 18.670 1.00 52.28 93 LYS A O 1
ATOM 670 N N . PRO A 1 94 ? -5.073 1.054 19.328 1.00 54.22 94 PRO A N 1
ATOM 671 C CA . PRO A 1 94 ? -5.255 2.418 18.843 1.00 54.22 94 PRO A CA 1
ATOM 672 C C . PRO A 1 94 ? -4.078 3.283 19.293 1.00 54.22 94 PRO A C 1
ATOM 674 O O . PRO A 1 94 ? -3.759 3.335 20.478 1.00 54.22 94 PRO A O 1
ATOM 677 N N . TRP A 1 95 ? -3.423 3.952 18.345 1.00 58.31 95 TRP A N 1
ATOM 678 C CA . TRP A 1 95 ? -2.277 4.841 18.582 1.00 58.31 95 TRP A CA 1
ATOM 679 C C . TRP A 1 95 ? -2.604 5.993 19.555 1.00 58.31 95 TRP A C 1
ATOM 681 O O . TRP A 1 95 ? -1.699 6.638 20.076 1.00 58.31 95 TRP A O 1
ATOM 691 N N . LYS A 1 96 ? -3.896 6.189 19.868 1.00 51.84 96 LYS A N 1
ATOM 692 C CA . LYS A 1 96 ? -4.403 7.006 20.981 1.00 51.84 96 LYS A CA 1
ATOM 693 C C . LYS A 1 96 ? -3.975 6.519 22.372 1.00 51.84 96 LYS A C 1
ATOM 695 O O . LYS A 1 96 ? -4.079 7.280 23.317 1.00 51.84 96 LYS A O 1
ATOM 700 N N . ALA A 1 97 ? -3.503 5.282 22.519 1.00 50.56 97 ALA A N 1
ATOM 701 C CA . ALA A 1 97 ? -3.043 4.733 23.797 1.00 50.56 97 ALA A CA 1
ATOM 702 C C . ALA A 1 97 ? -1.586 5.104 24.150 1.00 50.56 97 ALA A C 1
ATOM 704 O O . ALA A 1 97 ? -1.045 4.560 25.110 1.00 50.56 97 ALA A O 1
ATOM 705 N N . LEU A 1 98 ? -0.932 5.965 23.359 1.00 43.66 98 LEU A N 1
ATOM 706 C CA . LEU A 1 98 ? 0.489 6.313 23.502 1.00 43.66 98 LEU A CA 1
ATOM 707 C C . LEU A 1 98 ? 0.752 7.818 23.692 1.00 43.66 98 LEU A C 1
ATOM 709 O O . LEU A 1 98 ? 1.907 8.232 23.608 1.00 43.66 98 LEU A O 1
ATOM 713 N N . TRP A 1 99 ? -0.284 8.612 23.976 1.00 40.38 99 TRP A N 1
ATOM 714 C CA . TRP A 1 99 ? -0.177 10.038 24.304 1.00 40.38 99 TRP A CA 1
ATOM 715 C C . TRP A 1 99 ? -1.074 10.384 25.486 1.00 40.38 99 TRP A C 1
ATOM 717 O O . TRP A 1 99 ? -2.216 9.871 25.509 1.00 40.38 99 TRP A O 1
#

Foldseek 3Di:
DDDDDDPDDPPDPPDDDDPDDPPPCQQWDKDWDQDCFKIKIWIWGQDPVRDTQTQFIFMFTANLDDPNDRNDPVRSVVRNVRGVVRRVVSRDDRPVVPD

pLDDT: mean 78.06, std 23.36, range [37.09, 98.69]

Sequence (99 aa):
MGISYDPGQSHNSFDEGGSAMTSQRQGLIAALDVGSSKVGCFIAHRGASGELDVLGLGHRVCRGVKAGAVVDIAEAERAIRAAVQQAETLRAKPWKALW

Mean predicted aligned error: 12.95 Å

Organism: NCBI:txid1236966

Solvent-accessible surface area (backbone atoms only — not comparable to full-atom values): 5981 Å² total; per-residue (Å²): 141,80,87,83,84,76,95,76,81,82,86,75,89,74,79,91,84,74,96,81,78,75,75,86,56,71,43,62,46,73,50,78,47,83,42,45,62,32,21,40,24,40,32,27,37,42,48,96,91,65,52,73,49,62,36,19,55,19,61,28,72,24,74,9,25,51,94,87,39,80,78,31,66,70,49,36,50,52,17,47,52,51,4,45,52,38,15,65,69,37,72,47,75,58,72,73,80,77,113

Radius of gyration: 22.86 Å; Cα contacts (8 Å, |Δi|>4): 153; chains: 1; bounding box: 70×39×41 Å

Secondary structure (DSSP, 8-state):
-------------------SSSTTSTTEEEEEEE-SSEEEEEEEEE-TTS-EEEEEEEEEE--SEETTEES-HHHHHHHHHHHHHHHHH-----GGGG-

Nearest PDB structures (foldseek):
  7q6i-assembly4_D  TM=9.669E-01  e=7.117E-05  Vibrio maritimus
  7q6i-assembly10_J  TM=9.649E-01  e=8.058E-05  Vibrio maritimus
  7q6d-assembly1_A  TM=9.437E-01  e=7.117E-05  Escherichia coli K-12
  7q6g-assembly1_A  TM=9.546E-01  e=8.574E-05  Xenorhabdus poinarii G6
  4a2a-assembly2_B  TM=8.573E-01  e=4.277E-03  Thermotoga maritima